Protein AF-A0A920L6S8-F1 (afdb_monomer)

Structure (mmCIF, N/CA/C/O backbone):
data_AF-A0A920L6S8-F1
#
_entry.id   AF-A0A920L6S8-F1
#
loop_
_atom_site.group_PDB
_atom_site.id
_atom_site.type_symbol
_atom_site.label_atom_id
_atom_site.label_alt_id
_atom_site.label_comp_id
_atom_site.label_asym_id
_atom_site.label_entity_id
_atom_site.label_seq_id
_atom_site.pdbx_PDB_ins_code
_atom_site.Cartn_x
_atom_site.Cartn_y
_atom_site.Cartn_z
_atom_site.occupancy
_atom_site.B_iso_or_equiv
_atom_site.auth_seq_id
_atom_site.auth_comp_id
_atom_site.auth_asym_id
_atom_site.auth_atom_id
_atom_site.pdbx_PDB_model_num
ATOM 1 N N . MET A 1 1 ? 26.093 -7.406 -25.481 1.00 45.69 1 MET A N 1
ATOM 2 C CA . MET A 1 1 ? 25.019 -7.704 -24.512 1.00 45.69 1 MET A CA 1
ATOM 3 C C . MET A 1 1 ? 24.151 -6.461 -24.409 1.00 45.69 1 MET A C 1
ATOM 5 O O . MET A 1 1 ? 24.621 -5.475 -23.860 1.00 45.69 1 MET A O 1
ATOM 9 N N . SER A 1 2 ? 22.973 -6.440 -25.040 1.00 52.34 2 SER A N 1
ATOM 10 C CA . SER A 1 2 ? 22.062 -5.292 -24.927 1.00 52.34 2 SER A CA 1
ATOM 11 C C . SER A 1 2 ? 21.233 -5.472 -23.660 1.00 52.34 2 SER A C 1
ATOM 13 O O . SER A 1 2 ? 20.468 -6.431 -23.566 1.00 52.34 2 SER A O 1
ATOM 15 N N . TYR A 1 3 ? 21.436 -4.609 -22.668 1.00 58.50 3 TYR A N 1
ATOM 16 C CA . TYR A 1 3 ? 20.567 -4.537 -21.498 1.00 58.50 3 TYR A CA 1
ATOM 17 C C . TYR A 1 3 ? 19.253 -3.916 -21.967 1.00 58.50 3 TYR A C 1
ATOM 19 O O . TYR A 1 3 ? 19.200 -2.731 -22.272 1.00 58.50 3 TYR A O 1
ATOM 27 N N . SER A 1 4 ? 18.227 -4.741 -22.145 1.00 72.56 4 SER A N 1
ATOM 28 C CA . SER A 1 4 ? 16.999 -4.354 -22.842 1.00 72.56 4 SER A CA 1
ATOM 29 C C . SER A 1 4 ? 15.866 -3.941 -21.909 1.00 72.56 4 SER A C 1
ATOM 31 O O . SER A 1 4 ? 14.972 -3.230 -22.359 1.00 72.56 4 SER A O 1
ATOM 33 N N . ASN A 1 5 ? 15.897 -4.326 -20.630 1.00 80.88 5 ASN A N 1
ATOM 34 C CA . ASN A 1 5 ? 14.885 -3.937 -19.650 1.00 80.88 5 ASN A CA 1
ATOM 35 C C . ASN A 1 5 ? 15.511 -3.655 -18.276 1.00 80.88 5 ASN A C 1
ATOM 37 O O . ASN A 1 5 ? 16.318 -4.443 -17.786 1.00 80.88 5 ASN A O 1
ATOM 41 N N . LEU A 1 6 ? 15.107 -2.548 -17.655 1.00 87.00 6 LEU A N 1
ATOM 42 C CA . LEU A 1 6 ? 15.371 -2.207 -16.259 1.00 87.00 6 LEU A CA 1
ATOM 43 C C . LEU A 1 6 ? 14.055 -2.311 -15.494 1.00 87.00 6 LEU A C 1
ATOM 45 O O . LEU A 1 6 ? 13.057 -1.755 -15.936 1.00 87.00 6 LEU A O 1
ATOM 49 N N . ASN A 1 7 ? 14.047 -3.004 -14.360 1.00 90.00 7 ASN A N 1
ATOM 50 C CA . ASN A 1 7 ? 12.883 -3.068 -13.481 1.00 90.00 7 ASN A CA 1
ATOM 51 C C . ASN A 1 7 ? 13.264 -2.541 -12.097 1.00 90.00 7 ASN A C 1
ATOM 53 O O . ASN A 1 7 ? 14.260 -2.978 -11.522 1.00 90.00 7 ASN A O 1
ATOM 57 N N . VAL A 1 8 ? 12.475 -1.609 -11.581 1.00 90.19 8 VAL A N 1
ATOM 58 C CA . VAL A 1 8 ? 12.589 -1.041 -10.241 1.00 90.19 8 VAL A CA 1
ATOM 59 C C . VAL A 1 8 ? 11.306 -1.384 -9.506 1.00 90.19 8 VAL A C 1
ATOM 61 O O . VAL A 1 8 ? 10.224 -1.001 -9.939 1.00 90.19 8 VAL A O 1
ATOM 64 N N . VAL A 1 9 ? 11.426 -2.110 -8.399 1.00 92.88 9 VAL A N 1
ATOM 65 C CA . VAL A 1 9 ? 10.291 -2.487 -7.555 1.00 92.88 9 VAL A CA 1
ATOM 66 C C . VAL A 1 9 ? 10.506 -1.903 -6.168 1.00 92.88 9 VAL A C 1
ATOM 68 O O . VAL A 1 9 ? 11.573 -2.060 -5.578 1.00 92.88 9 VAL A O 1
ATOM 71 N N . GLU A 1 10 ? 9.485 -1.239 -5.655 1.00 91.44 10 GLU A N 1
ATOM 72 C CA . GLU A 1 10 ? 9.393 -0.722 -4.300 1.00 91.44 10 GLU A CA 1
ATOM 73 C C . GLU A 1 10 ? 8.192 -1.371 -3.619 1.00 91.44 10 GLU A C 1
ATOM 75 O O . GLU A 1 10 ? 7.097 -1.422 -4.179 1.00 91.44 10 GLU A O 1
ATOM 80 N N . GLN A 1 11 ? 8.391 -1.855 -2.399 1.00 92.62 11 GLN A N 1
ATOM 81 C CA . GLN A 1 11 ? 7.350 -2.518 -1.628 1.00 92.62 11 GLN A CA 1
ATOM 82 C C . GLN A 1 11 ? 7.420 -2.040 -0.178 1.00 92.62 11 GLN A C 1
ATOM 84 O O . GLN A 1 11 ? 8.446 -2.194 0.483 1.00 92.62 11 GLN A O 1
ATOM 89 N N . PHE A 1 12 ? 6.321 -1.470 0.309 1.00 91.94 12 PHE A N 1
ATOM 90 C CA . PHE A 1 12 ? 6.139 -1.009 1.680 1.00 91.94 12 PHE A CA 1
ATOM 91 C C . PHE A 1 12 ? 5.023 -1.820 2.335 1.00 91.94 12 PHE A C 1
ATOM 93 O O . PHE A 1 12 ? 3.848 -1.645 2.011 1.00 91.94 12 PHE A O 1
ATOM 100 N N . ASN A 1 13 ? 5.396 -2.705 3.259 1.00 89.56 13 ASN A N 1
ATOM 101 C CA . ASN A 1 13 ? 4.475 -3.602 3.950 1.00 89.56 13 ASN A CA 1
ATOM 102 C C . ASN A 1 13 ? 4.697 -3.560 5.477 1.00 89.56 13 ASN A C 1
ATOM 104 O O . ASN A 1 13 ? 5.559 -4.288 5.976 1.00 89.56 13 ASN A O 1
ATOM 108 N N . PRO A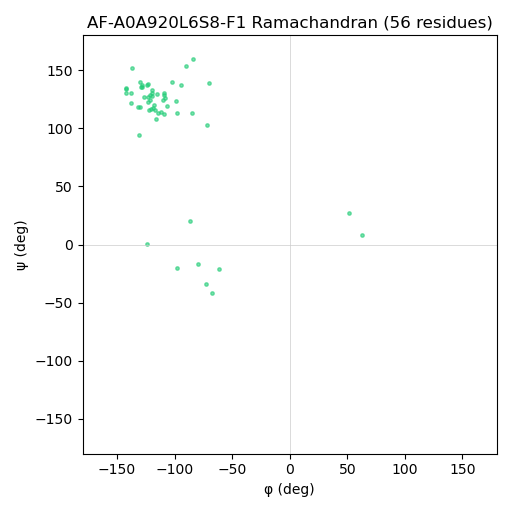 1 14 ? 3.941 -2.726 6.214 1.00 92.31 14 PRO A N 1
ATOM 109 C CA . PRO A 1 14 ? 3.140 -1.593 5.740 1.00 92.31 14 PRO A CA 1
ATOM 110 C C . PRO A 1 14 ? 3.988 -0.320 5.581 1.00 92.31 14 PRO A C 1
ATOM 112 O O . PRO A 1 14 ? 5.057 -0.171 6.170 1.00 92.31 14 PRO A O 1
ATOM 115 N N . LEU A 1 15 ? 3.501 0.631 4.789 1.00 93.50 15 LEU A N 1
ATOM 116 C CA . LEU A 1 15 ? 4.019 1.998 4.761 1.00 93.50 15 LEU A CA 1
ATOM 117 C C . LEU A 1 15 ? 3.733 2.731 6.079 1.00 93.50 15 LEU A C 1
ATOM 119 O O . LEU A 1 15 ? 4.588 3.461 6.574 1.00 93.50 15 LEU A O 1
ATOM 123 N N . VAL A 1 16 ? 2.532 2.551 6.634 1.00 93.88 16 VAL A N 1
ATOM 124 C CA . VAL A 1 16 ? 2.122 3.119 7.926 1.00 93.88 16 VAL A CA 1
ATOM 125 C C . VAL A 1 16 ? 1.356 2.060 8.710 1.00 93.88 16 VAL A C 1
ATOM 127 O O . VAL A 1 16 ? 0.426 1.470 8.171 1.00 93.88 16 VAL A O 1
ATOM 130 N N . MET A 1 17 ? 1.731 1.860 9.974 1.00 93.56 17 MET A N 1
ATOM 131 C CA . MET A 1 17 ? 1.044 0.977 10.921 1.00 93.56 17 MET A CA 1
ATOM 132 C C . MET A 1 17 ? 0.594 1.790 12.130 1.00 93.56 17 MET A C 1
ATOM 134 O O . MET A 1 17 ? 1.414 2.447 12.777 1.00 93.56 17 MET A O 1
ATOM 138 N N . ILE A 1 18 ? -0.700 1.745 12.433 1.00 93.88 18 ILE A N 1
ATOM 139 C CA . ILE A 1 18 ? -1.297 2.374 13.610 1.00 93.88 18 ILE A CA 1
ATOM 140 C C . ILE A 1 18 ? -1.924 1.270 14.457 1.00 93.88 18 ILE A C 1
ATOM 142 O O . ILE A 1 18 ? -2.864 0.614 14.021 1.00 93.88 18 ILE A O 1
ATOM 146 N N . ASP A 1 19 ? -1.420 1.098 15.678 1.00 93.75 19 ASP A N 1
ATOM 147 C CA . ASP A 1 19 ? -1.989 0.195 16.680 1.00 93.75 19 ASP A CA 1
ATOM 148 C C . ASP A 1 19 ? -2.457 1.020 17.879 1.00 93.75 19 ASP A C 1
ATOM 150 O O . ASP A 1 19 ? -1.664 1.694 18.545 1.00 93.75 19 ASP A O 1
ATOM 154 N N . ILE A 1 20 ? -3.764 1.011 18.121 1.00 94.31 20 ILE A N 1
ATOM 155 C CA . ILE A 1 20 ? -4.389 1.708 19.236 1.00 94.31 20 ILE A CA 1
ATOM 156 C C . ILE A 1 20 ? -4.978 0.660 20.163 1.00 94.31 20 ILE A C 1
ATOM 158 O O . ILE A 1 20 ? -5.972 0.006 19.845 1.00 94.31 20 ILE A O 1
ATOM 162 N N . GLN A 1 21 ? -4.403 0.569 21.358 1.00 93.38 21 GLN A N 1
ATOM 163 C CA . GLN A 1 21 ? -4.943 -0.240 22.435 1.00 93.38 21 GLN A CA 1
ATOM 164 C C . GLN A 1 21 ? -5.569 0.655 23.501 1.00 93.38 21 GLN A C 1
ATOM 166 O O . GLN A 1 21 ? -4.907 1.481 24.129 1.00 93.38 21 GLN A O 1
ATOM 171 N N . PHE A 1 22 ? -6.865 0.475 23.719 1.00 94.06 22 PHE A N 1
ATOM 172 C CA . PHE A 1 22 ? -7.602 1.201 24.737 1.00 94.06 22 PHE A CA 1
ATOM 173 C C . PHE A 1 22 ? -7.567 0.445 26.069 1.00 94.06 22 PHE A C 1
ATOM 175 O O . PHE A 1 22 ? -7.499 -0.785 26.121 1.00 94.06 22 PHE A O 1
ATOM 182 N N . ASN A 1 23 ? -7.692 1.185 27.173 1.00 93.50 23 ASN A N 1
ATOM 183 C CA . ASN A 1 23 ? -7.751 0.601 28.519 1.00 93.50 23 ASN A CA 1
ATOM 184 C C . ASN A 1 23 ? -8.949 -0.346 28.722 1.00 93.50 23 ASN A C 1
ATOM 186 O O . ASN A 1 23 ? -8.912 -1.202 29.597 1.00 93.50 23 ASN A O 1
ATOM 190 N N . ASN A 1 24 ? -10.003 -0.225 27.911 1.00 91.50 24 ASN A N 1
ATOM 191 C CA . ASN A 1 24 ? -11.170 -1.111 27.928 1.00 91.50 24 ASN A CA 1
ATOM 192 C C . ASN A 1 24 ? -10.994 -2.373 27.054 1.00 91.50 24 ASN A C 1
ATOM 194 O O . ASN A 1 24 ? -11.991 -2.979 26.670 1.00 91.50 24 ASN A O 1
ATOM 198 N N . ALA A 1 25 ? -9.753 -2.754 26.726 1.00 88.19 25 ALA A N 1
ATOM 199 C CA . ALA A 1 25 ? -9.393 -3.900 25.883 1.00 88.19 25 ALA A CA 1
ATOM 200 C C . ALA A 1 25 ? -9.892 -3.839 24.427 1.00 88.19 25 ALA A C 1
ATOM 202 O O . ALA A 1 25 ? -9.723 -4.804 23.682 1.00 88.19 25 ALA A O 1
ATOM 203 N N . LEU A 1 26 ? -10.446 -2.704 23.994 1.00 92.88 26 LEU A N 1
ATOM 204 C CA . LEU A 1 26 ? -10.678 -2.448 22.580 1.00 92.88 26 LEU A CA 1
ATOM 205 C C . LEU A 1 26 ? -9.325 -2.245 21.890 1.00 92.88 26 LEU A C 1
ATOM 207 O O . LEU A 1 26 ? -8.425 -1.601 22.440 1.00 92.88 26 LEU A O 1
ATOM 211 N N . ARG A 1 27 ? -9.178 -2.812 20.696 1.00 92.00 27 ARG A N 1
ATOM 212 C CA . ARG A 1 27 ? -7.999 -2.644 19.852 1.00 92.00 27 ARG A CA 1
ATOM 213 C C . ARG A 1 27 ? -8.451 -2.210 18.466 1.00 92.00 27 ARG A C 1
ATOM 215 O O . ARG A 1 27 ? -9.460 -2.714 17.986 1.00 92.00 27 ARG A O 1
ATOM 222 N N . LEU A 1 28 ? -7.740 -1.249 17.893 1.00 93.31 28 LEU A N 1
ATOM 223 C CA . LEU A 1 28 ? -7.898 -0.829 16.508 1.00 93.31 28 LEU A CA 1
ATOM 224 C C . LEU A 1 28 ? -6.530 -0.882 15.848 1.00 93.31 28 LEU A C 1
ATOM 226 O O . LEU A 1 28 ? -5.582 -0.265 16.336 1.00 93.31 28 LEU A O 1
ATOM 230 N N . ASN A 1 29 ? -6.454 -1.585 14.733 1.00 93.19 29 ASN A N 1
ATOM 231 C CA . ASN A 1 29 ? -5.273 -1.733 13.914 1.00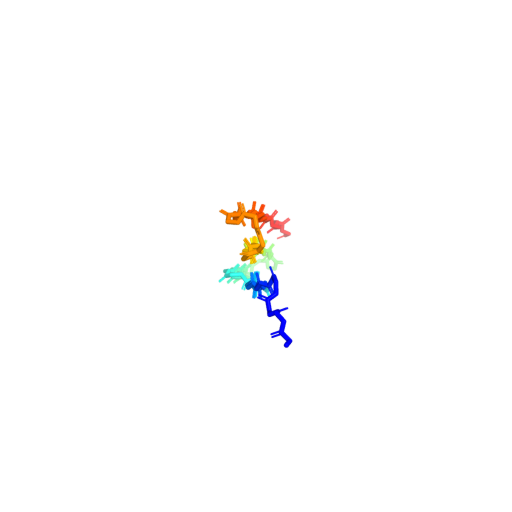 93.19 29 ASN A CA 1
ATOM 232 C C . ASN A 1 29 ? -5.581 -1.171 12.525 1.00 93.19 29 ASN A C 1
ATOM 234 O O . ASN A 1 29 ? -6.583 -1.513 11.899 1.00 93.19 29 ASN A O 1
ATOM 238 N N . PHE A 1 30 ? -4.726 -0.278 12.045 1.00 95.62 30 PHE A N 1
ATOM 239 C CA . PHE A 1 30 ? -4.812 0.255 10.696 1.00 95.62 30 PHE A CA 1
ATOM 240 C C . PHE A 1 30 ? -3.455 0.145 10.020 1.00 95.62 30 PHE A C 1
ATOM 242 O O . PHE A 1 30 ? -2.491 0.783 10.452 1.00 95.62 30 PHE A O 1
ATOM 249 N N . ASP A 1 31 ? -3.419 -0.613 8.929 1.00 94.94 31 ASP A N 1
ATOM 250 C CA . ASP A 1 31 ? -2.234 -0.793 8.108 1.00 94.94 31 ASP A CA 1
ATOM 251 C C . ASP A 1 31 ? -2.476 -0.194 6.726 1.00 94.94 31 ASP A C 1
ATOM 253 O O . ASP A 1 31 ? -3.467 -0.477 6.050 1.00 94.94 31 ASP A O 1
ATOM 257 N N . PHE A 1 32 ? -1.537 0.634 6.287 1.00 94.50 32 PHE A N 1
ATOM 258 C CA . PHE A 1 32 ? -1.491 1.144 4.928 1.00 94.50 32 PHE A CA 1
ATOM 259 C C . PHE A 1 32 ? -0.318 0.503 4.199 1.00 94.50 32 PHE A C 1
ATOM 261 O O . PHE A 1 32 ? 0.832 0.787 4.525 1.00 94.50 32 PHE A O 1
ATOM 268 N N . VAL A 1 33 ? -0.598 -0.341 3.212 1.00 94.94 33 VAL A N 1
ATOM 269 C CA . VAL A 1 33 ? 0.390 -1.037 2.380 1.00 94.94 33 VAL A CA 1
ATOM 270 C C . VAL A 1 33 ? 0.482 -0.332 1.029 1.00 94.94 33 VAL A C 1
ATOM 272 O O . VAL A 1 33 ? -0.524 0.108 0.467 1.00 94.94 33 VAL A O 1
ATOM 275 N N . LYS A 1 34 ? 1.702 -0.195 0.507 1.00 94.94 34 LYS A N 1
ATOM 276 C CA . LYS A 1 34 ? 1.951 0.478 -0.769 1.00 94.94 34 LYS A CA 1
ATOM 277 C C . LYS A 1 34 ? 3.042 -0.224 -1.558 1.00 94.94 34 LYS A C 1
ATOM 279 O O . LYS A 1 34 ? 4.116 -0.485 -1.024 1.00 94.94 34 LYS A O 1
ATOM 284 N N . ASP A 1 35 ? 2.824 -0.432 -2.843 1.00 95.50 35 ASP A N 1
ATOM 285 C CA . ASP A 1 35 ? 3.817 -0.990 -3.754 1.00 95.50 35 ASP A CA 1
ATOM 286 C C . ASP A 1 35 ? 3.848 -0.239 -5.087 1.00 95.50 35 ASP A C 1
ATOM 288 O O . ASP A 1 35 ? 2.875 0.383 -5.525 1.00 95.50 35 ASP A O 1
ATOM 292 N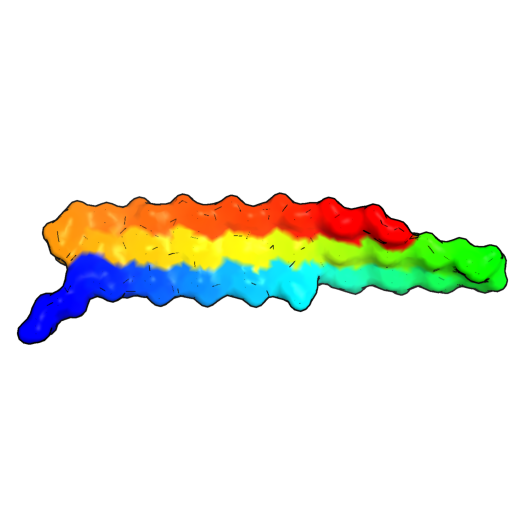 N . ARG A 1 36 ? 5.022 -0.250 -5.715 1.00 95.06 36 ARG A N 1
ATOM 293 C CA . ARG A 1 36 ? 5.267 0.330 -7.030 1.00 95.06 36 ARG A CA 1
ATOM 2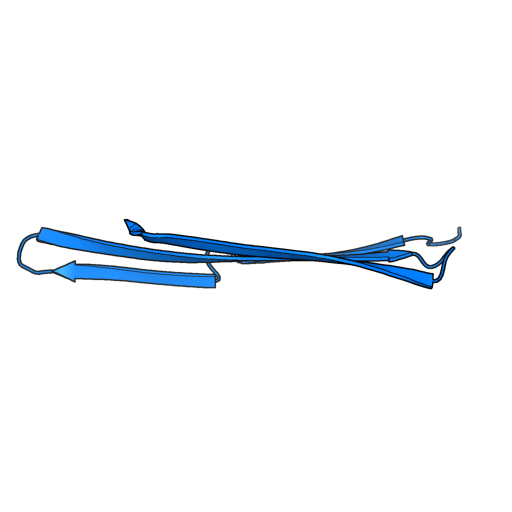94 C C . ARG A 1 36 ? 6.234 -0.551 -7.801 1.00 95.06 36 ARG A C 1
ATOM 296 O O . ARG A 1 36 ? 7.316 -0.855 -7.317 1.00 95.06 36 ARG A O 1
ATOM 303 N N . ALA A 1 37 ? 5.894 -0.881 -9.037 1.00 93.81 37 ALA A N 1
ATOM 304 C CA . ALA A 1 37 ? 6.795 -1.532 -9.975 1.00 93.81 37 ALA A CA 1
ATOM 305 C C . ALA A 1 37 ? 6.914 -0.686 -11.244 1.00 93.81 37 ALA A C 1
ATOM 307 O O . ALA A 1 37 ? 5.909 -0.337 -11.858 1.00 93.81 37 ALA A O 1
ATOM 308 N N . VAL A 1 38 ? 8.142 -0.369 -11.646 1.00 92.00 38 VAL A N 1
ATOM 309 C CA . VAL A 1 38 ? 8.469 0.399 -12.848 1.00 92.00 38 VAL A CA 1
ATOM 310 C C . VAL A 1 38 ? 9.387 -0.436 -13.723 1.00 92.00 38 VAL A C 1
ATOM 312 O O . VAL A 1 38 ? 10.522 -0.718 -13.356 1.00 92.00 38 VAL A O 1
ATOM 315 N N . SER A 1 39 ? 8.920 -0.797 -14.909 1.00 90.94 39 SER A N 1
ATOM 316 C CA . SER A 1 39 ? 9.686 -1.518 -15.920 1.00 90.94 39 SER A CA 1
ATOM 317 C C . SER A 1 39 ? 9.955 -0.616 -17.124 1.00 90.94 39 SER A C 1
ATOM 319 O O . SER A 1 39 ? 9.036 -0.236 -17.845 1.00 90.94 39 SER A O 1
ATOM 321 N N . LEU A 1 40 ? 11.220 -0.277 -17.357 1.00 88.25 40 LEU A N 1
ATOM 322 C CA . LEU A 1 40 ? 11.702 0.477 -18.513 1.00 88.25 40 LEU A CA 1
ATOM 323 C C . LEU A 1 40 ? 12.278 -0.479 -19.558 1.00 88.25 40 LEU A C 1
ATOM 325 O O . LEU A 1 40 ? 13.241 -1.191 -19.284 1.00 88.25 40 LEU A O 1
ATOM 329 N N . SER A 1 41 ? 11.747 -0.426 -20.776 1.00 87.38 41 SER A N 1
ATOM 330 C CA . SER A 1 41 ? 12.274 -1.134 -21.936 1.00 87.38 41 SER A CA 1
ATOM 331 C C . SER A 1 41 ? 13.152 -0.229 -22.792 1.00 87.38 41 SER A C 1
ATOM 333 O O . SER A 1 41 ? 12.658 0.689 -23.439 1.00 87.38 41 SER A O 1
ATOM 335 N N . LEU A 1 42 ? 14.453 -0.515 -22.844 1.00 79.31 42 LEU A N 1
ATOM 336 C CA . LEU A 1 42 ? 15.450 0.220 -23.637 1.00 79.31 42 LEU A CA 1
ATOM 337 C C . LEU A 1 42 ? 15.436 -0.172 -25.123 1.00 79.31 42 LEU A C 1
ATOM 339 O O . LEU A 1 42 ? 15.957 0.559 -25.959 1.00 79.31 42 LEU A O 1
ATOM 343 N N . ALA A 1 43 ? 14.825 -1.312 -25.466 1.00 83.06 43 ALA A N 1
ATOM 344 C CA . ALA A 1 43 ? 14.617 -1.716 -26.858 1.00 83.06 43 ALA A CA 1
ATOM 345 C C . ALA A 1 43 ? 13.528 -0.875 -27.542 1.00 83.06 43 ALA A C 1
ATOM 347 O O . ALA A 1 43 ? 13.613 -0.587 -28.734 1.00 83.06 43 ALA A O 1
ATOM 348 N N . ASN A 1 44 ? 12.517 -0.475 -26.769 1.00 79.50 44 ASN A N 1
ATOM 349 C CA . ASN A 1 44 ? 11.293 0.112 -27.301 1.00 79.50 44 ASN A CA 1
ATOM 350 C C . ASN A 1 44 ? 10.994 1.500 -26.701 1.00 79.50 44 ASN A C 1
ATOM 352 O O . ASN A 1 44 ? 9.977 2.098 -27.032 1.00 79.50 44 ASN A O 1
ATOM 356 N N . ASN A 1 45 ? 11.855 1.997 -25.807 1.00 80.31 45 ASN A N 1
ATOM 357 C CA . ASN A 1 45 ? 11.695 3.238 -25.038 1.00 80.31 45 ASN A CA 1
ATOM 358 C C . ASN A 1 45 ? 10.350 3.360 -24.292 1.00 80.31 45 ASN A C 1
ATOM 360 O O . ASN A 1 45 ? 9.881 4.467 -24.033 1.00 80.31 45 ASN A O 1
ATOM 364 N N . PHE A 1 46 ? 9.728 2.234 -23.929 1.00 88.44 46 PHE A N 1
ATOM 365 C CA . PHE A 1 46 ? 8.481 2.218 -23.164 1.00 88.44 46 PHE A CA 1
ATOM 366 C C . PHE A 1 46 ? 8.754 2.077 -21.672 1.00 88.44 46 PHE A C 1
ATOM 368 O O . PHE A 1 46 ? 9.562 1.247 -21.259 1.00 88.44 46 PHE A O 1
ATOM 375 N N . ILE A 1 47 ? 8.027 2.848 -20.867 1.00 89.00 47 ILE A N 1
ATOM 376 C CA . ILE A 1 47 ? 7.993 2.721 -19.411 1.00 89.00 47 ILE A CA 1
ATOM 377 C C . ILE A 1 47 ? 6.618 2.178 -19.037 1.00 89.00 47 ILE A C 1
ATOM 379 O O . ILE A 1 47 ? 5.599 2.744 -19.424 1.00 89.00 47 ILE A O 1
ATOM 383 N N . THR A 1 48 ? 6.601 1.065 -18.313 1.00 91.31 48 THR A N 1
ATOM 384 C CA . THR A 1 48 ? 5.397 0.482 -17.720 1.00 91.31 48 THR A CA 1
ATOM 385 C C . THR A 1 48 ? 5.475 0.672 -16.222 1.00 91.31 48 THR A C 1
ATOM 387 O O . THR A 1 48 ? 6.479 0.319 -15.610 1.00 91.31 48 THR A O 1
ATOM 390 N N . GLU A 1 49 ? 4.425 1.219 -15.634 1.00 91.50 49 GLU A N 1
ATOM 391 C CA . GLU A 1 49 ? 4.361 1.488 -14.207 1.00 91.50 49 GLU A CA 1
ATOM 392 C C . GLU A 1 49 ? 3.083 0.884 -13.627 1.00 91.50 49 GLU A C 1
ATOM 394 O O . GLU A 1 49 ? 2.011 0.975 -14.223 1.00 91.50 49 GLU A O 1
ATOM 399 N N . SER A 1 50 ? 3.223 0.224 -12.482 1.00 93.50 50 SER A N 1
ATOM 400 C CA . SER A 1 50 ? 2.146 -0.401 -11.724 1.00 93.50 50 SER A CA 1
ATOM 401 C C . SER A 1 50 ? 2.237 0.070 -10.283 1.00 93.50 50 SER A C 1
ATOM 403 O O . SER A 1 50 ? 3.324 0.076 -9.705 1.00 93.50 50 SER A O 1
ATOM 405 N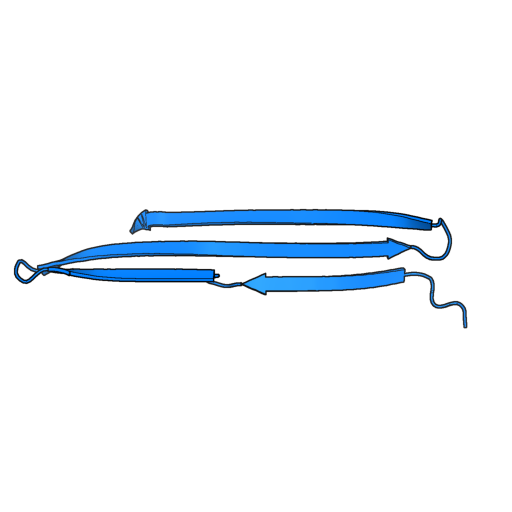 N . TRP A 1 51 ? 1.102 0.434 -9.698 1.00 93.50 51 TRP A N 1
ATOM 406 C CA . TRP A 1 51 ? 1.008 0.866 -8.308 1.00 93.50 51 TRP A CA 1
ATOM 407 C C . TRP A 1 51 ? -0.102 0.112 -7.593 1.00 93.50 51 TRP A C 1
ATOM 409 O O . TRP A 1 51 ? -1.190 -0.046 -8.151 1.00 93.50 51 TRP A O 1
ATOM 419 N N . GLY A 1 52 ? 0.154 -0.269 -6.348 1.00 94.44 52 GLY A N 1
ATOM 420 C CA . GLY A 1 52 ? -0.845 -0.788 -5.428 1.00 94.44 52 GLY A CA 1
ATOM 421 C C . GLY A 1 52 ? -0.896 0.052 -4.156 1.00 94.44 52 GLY A C 1
ATOM 422 O O . GLY A 1 52 ? 0.122 0.507 -3.633 1.00 94.44 52 GLY A O 1
ATOM 423 N N . ASN A 1 53 ? -2.117 0.313 -3.694 1.00 94.12 53 ASN A N 1
ATOM 424 C CA . ASN A 1 53 ? -2.399 0.930 -2.405 1.00 94.12 53 ASN A CA 1
ATOM 425 C C . ASN A 1 53 ? -3.468 0.071 -1.734 1.00 94.12 53 ASN A C 1
ATOM 427 O O . ASN A 1 53 ? -4.570 -0.063 -2.268 1.00 94.12 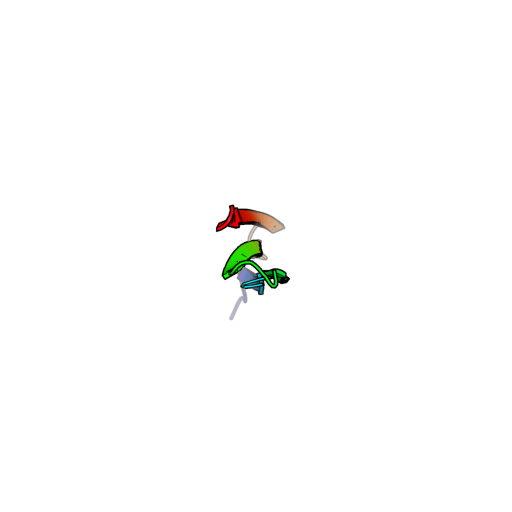53 ASN A O 1
ATOM 431 N N . GLU A 1 54 ? -3.143 -0.497 -0.582 1.00 92.12 54 GLU A N 1
ATOM 432 C CA . GLU A 1 54 ? -4.038 -1.357 0.181 1.00 92.12 54 GLU A CA 1
ATOM 433 C C . GLU A 1 54 ? -4.204 -0.804 1.598 1.00 92.12 54 GLU A C 1
ATOM 435 O O . GLU A 1 54 ? -3.251 -0.345 2.228 1.00 92.12 54 GLU A O 1
ATOM 440 N N . TYR A 1 55 ? -5.445 -0.823 2.079 1.00 91.94 55 TYR A N 1
ATOM 441 C CA . TYR A 1 55 ? -5.820 -0.340 3.400 1.00 91.94 55 TYR A CA 1
ATOM 442 C C . TYR A 1 55 ? -6.439 -1.496 4.169 1.00 91.94 55 TYR A C 1
ATOM 444 O O . TYR A 1 55 ? -7.496 -2.002 3.787 1.00 91.94 55 TYR A O 1
ATOM 452 N N . VAL A 1 56 ? -5.790 -1.894 5.254 1.00 90.06 56 VAL A N 1
ATOM 453 C CA . VAL A 1 56 ? -6.273 -2.937 6.152 1.00 90.06 56 VAL A CA 1
ATOM 454 C C . VAL A 1 56 ? -6.723 -2.260 7.440 1.00 90.06 56 VAL A C 1
ATOM 456 O O . VAL A 1 56 ? -5.983 -1.483 8.038 1.00 90.06 56 VAL A O 1
ATOM 459 N N . LEU A 1 57 ? -7.960 -2.528 7.848 1.00 89.00 57 LEU A N 1
ATOM 460 C CA . LEU A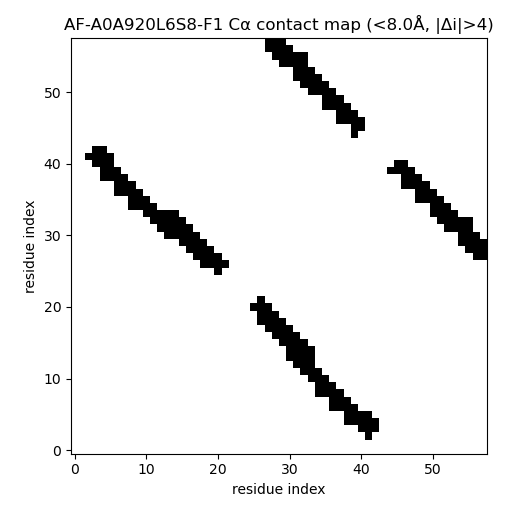 1 57 ? -8.527 -2.070 9.112 1.00 89.00 57 LEU A CA 1
ATOM 461 C C . LEU A 1 57 ? -9.000 -3.301 9.884 1.00 89.00 57 LEU A C 1
ATOM 463 O O . LEU A 1 57 ? -9.810 -4.070 9.358 1.00 89.00 57 LEU A O 1
ATOM 467 N N . VAL A 1 58 ? -8.484 -3.482 11.098 1.00 81.44 58 VAL A N 1
ATOM 468 C CA . VAL A 1 58 ? -8.750 -4.632 11.976 1.00 81.44 58 VAL A CA 1
ATOM 469 C C . VAL A 1 58 ? -9.106 -4.162 13.380 1.00 81.44 58 VAL A C 1
ATOM 471 O O . VAL A 1 58 ? -8.524 -3.156 13.845 1.00 81.44 58 VAL A O 1
#

Radius of gyration: 18.52 Å; Cα contacts (8 Å, |Δi|>4): 115; chains: 1; bounding box: 36×11×56 Å

pLDDT: mean 88.68, std 9.82, range [45.69, 95.62]

Sequence (58 aa):
MSYSNLNVVEQFNPLVMIDIQFNNALRLNFDFVKDRAVSLSLAN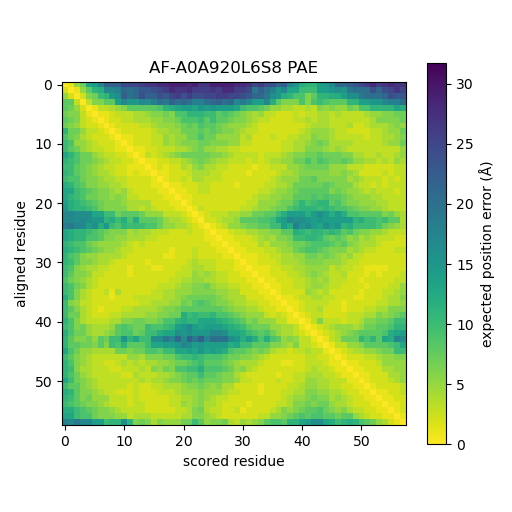NFITESWGNEYVLV

Nearest PDB structures (foldseek):
  5u9o-assembly2_B  TM=4.524E-01  e=1.030E+00  Arabidopsis thaliana
  5u9o-assembly1_G  TM=4.608E-01  e=1.890E+00  Arabidopsis thaliana
  5u9o-assembly1_E  TM=4.566E-01  e=1.890E+00  Arabidopsis thaliana
  5u9l-assembly1_A  TM=4.752E-01  e=3.873E+00  Arabidopsis thaliana

Secondary structure (DSSP, 8-state):
----EEEEEEEEEEEEEEEEE-TTS-EEEEEEEEEEEEEEETTTTEEEEEEEEEEEE-

Mean predicted aligned error: 5.9 Å

Foldseek 3Di:
DDPFKDKDKDWPFFPDWDWDQDPVRDIKIKGWIKIKM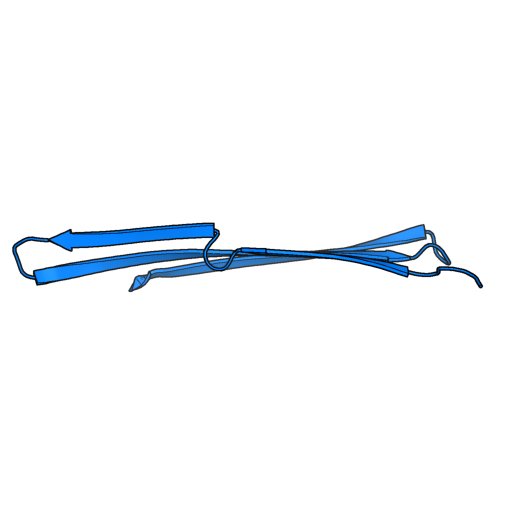WMATPVVRDIDIDIDIDIDID

Solvent-accessible surface area (backbone atoms only — not comparable to full-atom values): 3469 Å² total; per-residue (Å²): 135,84,83,44,69,48,76,50,76,48,79,32,89,55,66,43,79,45,81,47,77,47,96,84,75,49,68,43,37,40,36,34,30,38,38,38,40,37,39,37,29,67,80,74,74,45,75,48,76,48,76,49,80,46,81,48,78,85